Protein AF-A0A4Y2DAA4-F1 (afdb_monomer)

Nearest PDB structures (foldseek):
  6gyk-assembly1_M  TM=1.987E-01  e=2.350E+00  Saccharomyces cerevisiae S288C

Mean predicted aligned error: 12.92 Å

Structure (mmCIF, N/CA/C/O backbone):
data_AF-A0A4Y2DAA4-F1
#
_entry.id   AF-A0A4Y2DAA4-F1
#
loop_
_atom_site.group_PDB
_atom_site.id
_atom_site.type_symbol
_atom_site.label_atom_id
_atom_site.label_alt_id
_atom_site.label_comp_id
_atom_site.label_asym_id
_atom_site.label_entity_id
_atom_site.label_seq_id
_atom_site.pdbx_PDB_ins_code
_atom_site.Cartn_x
_atom_site.Cartn_y
_atom_site.Cartn_z
_atom_site.occupancy
_atom_site.B_iso_or_equiv
_atom_site.auth_seq_id
_atom_site.auth_comp_id
_atom_site.auth_asym_id
_atom_site.auth_atom_id
_atom_site.pdbx_PDB_model_num
ATOM 1 N N . MET A 1 1 ? -20.652 14.628 28.795 1.00 38.66 1 MET A N 1
ATOM 2 C CA . MET A 1 1 ? -20.211 13.373 28.149 1.00 38.66 1 MET A CA 1
ATOM 3 C C . MET A 1 1 ? -18.752 13.516 27.763 1.00 38.66 1 MET A C 1
ATOM 5 O O . MET A 1 1 ? -18.422 14.248 26.841 1.00 38.66 1 MET A O 1
ATOM 9 N N . SER A 1 2 ? -17.888 12.911 28.568 1.00 38.91 2 SER A N 1
ATOM 10 C CA . SER A 1 2 ? -16.433 13.016 28.502 1.00 38.91 2 SER A CA 1
ATOM 11 C C . SER A 1 2 ? -15.862 12.083 27.435 1.00 38.91 2 SER A C 1
ATOM 13 O O . SER A 1 2 ? -16.158 10.895 27.476 1.00 38.91 2 SER A O 1
ATOM 15 N N . THR A 1 3 ? -14.978 12.571 26.561 1.00 49.47 3 THR A N 1
ATOM 16 C CA . THR A 1 3 ? -13.856 11.758 26.060 1.00 49.47 3 THR A CA 1
ATOM 17 C C . THR A 1 3 ? -12.588 12.607 26.014 1.00 49.47 3 THR A C 1
ATOM 19 O O . THR A 1 3 ? -12.396 13.502 25.195 1.00 49.47 3 THR A O 1
ATOM 22 N N . THR A 1 4 ? -11.730 12.340 26.988 1.00 49.06 4 THR A N 1
ATOM 23 C CA . THR A 1 4 ? -10.384 12.876 27.147 1.00 49.06 4 THR A CA 1
ATOM 24 C C . THR A 1 4 ? -9.471 12.145 26.158 1.00 49.06 4 THR A C 1
ATOM 26 O O . THR A 1 4 ? -9.301 10.937 26.293 1.00 49.06 4 THR A O 1
ATOM 29 N N . PHE A 1 5 ? -8.869 12.834 25.181 1.00 37.25 5 PHE A N 1
ATOM 30 C CA . PHE A 1 5 ? -7.825 12.246 24.323 1.00 37.25 5 PHE A CA 1
ATOM 31 C C . PHE A 1 5 ? -6.458 12.915 24.567 1.00 37.25 5 PHE A C 1
ATOM 33 O O . PHE A 1 5 ? -6.387 14.141 24.693 1.00 37.25 5 PHE A O 1
ATOM 40 N N . PRO A 1 6 ? -5.371 12.128 24.711 1.00 44.12 6 PRO A N 1
ATOM 41 C CA . PRO A 1 6 ? -4.195 12.539 25.467 1.00 44.12 6 PRO A CA 1
ATOM 42 C C . PRO A 1 6 ? -3.169 13.365 24.683 1.00 44.12 6 PRO A C 1
ATOM 44 O O . PRO A 1 6 ? -3.026 13.315 23.461 1.00 44.12 6 PRO A O 1
ATOM 47 N N . LYS A 1 7 ? -2.405 14.106 25.488 1.00 47.44 7 LYS A N 1
ATOM 48 C CA . LYS A 1 7 ? -1.316 15.023 25.165 1.00 47.44 7 LYS A CA 1
ATOM 49 C C . LYS A 1 7 ? -0.084 14.270 24.647 1.00 47.44 7 LYS A C 1
ATOM 51 O O . LYS A 1 7 ? 0.773 13.880 25.424 1.00 47.44 7 LYS A O 1
ATOM 56 N N . HIS A 1 8 ? 0.069 14.158 23.334 1.00 43.53 8 HIS A N 1
ATOM 57 C CA . HIS A 1 8 ? 1.404 14.083 22.730 1.00 43.53 8 HIS A CA 1
ATOM 58 C C . HIS A 1 8 ? 1.449 14.895 21.437 1.00 43.53 8 HIS A C 1
ATOM 60 O O . HIS A 1 8 ? 1.596 14.388 20.325 1.00 43.53 8 HIS A O 1
ATOM 66 N N . ALA A 1 9 ? 1.337 16.212 21.619 1.00 48.16 9 ALA A N 1
ATOM 67 C CA . ALA A 1 9 ? 1.750 17.197 20.636 1.00 48.16 9 ALA A CA 1
ATOM 68 C C . ALA A 1 9 ? 3.270 17.090 20.454 1.00 48.16 9 ALA A C 1
ATOM 70 O O . ALA A 1 9 ? 4.046 17.736 21.154 1.00 48.16 9 ALA A O 1
ATOM 71 N N . ARG A 1 10 ? 3.707 16.239 19.524 1.00 47.16 10 ARG A N 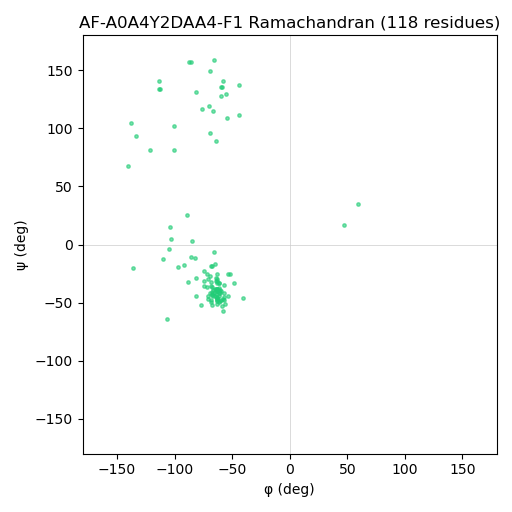1
ATOM 72 C CA . ARG A 1 10 ? 5.072 16.322 19.009 1.00 47.16 10 ARG A CA 1
ATOM 73 C C . ARG A 1 10 ? 5.170 17.631 18.233 1.00 47.16 10 ARG A C 1
ATOM 75 O O . ARG A 1 10 ? 4.437 17.850 17.270 1.00 47.16 10 ARG A O 1
ATOM 82 N N . THR A 1 11 ? 6.004 18.520 18.752 1.00 55.41 11 THR A N 1
ATOM 83 C CA . THR A 1 11 ? 6.291 19.869 18.270 1.00 55.41 11 THR A CA 1
ATOM 84 C C . THR A 1 11 ? 6.480 19.879 16.761 1.00 55.41 11 THR A C 1
ATOM 86 O O . THR A 1 11 ? 7.429 19.333 16.205 1.00 55.41 11 THR A O 1
ATOM 89 N N . CYS A 1 12 ? 5.525 20.499 16.090 1.00 48.44 12 CYS A N 1
ATOM 90 C CA . CYS A 1 12 ? 5.472 20.580 14.650 1.00 48.44 12 CYS A CA 1
ATOM 91 C C . CYS A 1 12 ? 5.988 21.982 14.290 1.00 48.44 12 CYS A C 1
ATOM 93 O O . CYS A 1 12 ? 5.315 22.983 14.522 1.00 48.44 12 CYS A O 1
ATOM 95 N N . LYS A 1 13 ? 7.251 22.050 13.839 1.00 54.03 13 LYS A N 1
ATOM 96 C CA . LYS A 1 13 ? 8.026 23.295 13.648 1.00 54.03 13 LYS A CA 1
ATOM 97 C C . LYS A 1 13 ? 7.476 24.221 12.548 1.00 54.03 13 LYS A C 1
ATOM 99 O O . LYS A 1 13 ? 7.930 25.349 12.418 1.00 54.03 13 LYS A O 1
ATOM 104 N N . HIS A 1 14 ? 6.468 23.775 11.799 1.00 60.12 14 HIS A N 1
ATOM 105 C CA . HIS A 1 14 ? 5.808 24.539 10.742 1.00 60.12 14 HIS A CA 1
ATOM 106 C C . HIS A 1 14 ? 4.314 24.674 11.040 1.00 60.12 14 HIS A C 1
ATOM 108 O O . HIS A 1 14 ? 3.500 23.922 10.508 1.00 60.12 14 HIS A O 1
ATOM 114 N N . ALA A 1 15 ? 3.950 25.635 11.897 1.00 60.50 15 ALA A N 1
ATOM 115 C CA . ALA A 1 15 ? 2.591 25.824 12.420 1.00 60.50 15 ALA A CA 1
ATOM 116 C C . ALA A 1 15 ? 1.482 25.817 11.343 1.00 60.50 15 ALA A C 1
ATOM 118 O O . ALA A 1 15 ? 0.393 25.298 11.594 1.00 60.50 15 ALA A O 1
ATOM 119 N N . GLY A 1 16 ? 1.771 26.314 10.133 1.00 62.88 16 GLY A N 1
ATOM 120 C CA . GLY A 1 16 ? 0.854 26.273 8.988 1.00 62.88 16 GLY A CA 1
ATOM 121 C C . GLY A 1 16 ? 0.510 24.852 8.530 1.00 62.88 16 GLY A C 1
ATOM 122 O O . GLY A 1 16 ? -0.667 24.521 8.399 1.00 62.88 16 GLY A O 1
ATOM 123 N N . LEU A 1 17 ? 1.511 23.978 8.384 1.00 54.62 17 LEU A N 1
ATOM 124 C CA . LEU A 1 17 ? 1.311 22.584 7.971 1.00 54.62 17 LEU A CA 1
ATOM 125 C C . LEU A 1 17 ? 0.548 21.795 9.038 1.00 54.62 17 LEU A C 1
ATOM 127 O O . LEU A 1 17 ? -0.338 21.006 8.732 1.00 54.62 17 LEU A O 1
ATOM 131 N N . CYS A 1 18 ? 0.856 22.050 10.309 1.00 55.50 18 CYS A N 1
ATOM 132 C CA . CYS A 1 18 ? 0.215 21.384 11.439 1.00 55.50 18 CYS A CA 1
ATOM 133 C C . CYS A 1 18 ? -1.254 21.802 11.586 1.00 55.50 18 CYS A C 1
ATOM 135 O O . CYS A 1 18 ? -2.077 21.004 12.023 1.00 55.50 18 CYS A O 1
ATOM 137 N N . ARG A 1 19 ? -1.589 23.050 11.235 1.00 55.47 19 ARG A N 1
ATOM 138 C CA . ARG A 1 19 ? -2.962 23.566 11.226 1.00 55.47 19 ARG A CA 1
ATOM 139 C C . ARG A 1 19 ? -3.777 22.963 10.085 1.00 55.47 19 ARG A C 1
ATOM 141 O O . ARG A 1 19 ? -4.889 22.516 10.338 1.00 55.47 19 ARG A O 1
ATOM 148 N N . VAL A 1 20 ? -3.213 22.884 8.877 1.00 56.84 20 VAL A N 1
ATOM 149 C CA . VAL A 1 20 ? -3.856 22.201 7.741 1.00 56.84 20 VAL A CA 1
ATOM 150 C C . VAL A 1 20 ? -4.023 20.715 8.045 1.00 56.84 20 VAL A C 1
ATOM 152 O O . VAL A 1 20 ? -5.122 20.204 7.913 1.00 56.84 20 VAL A O 1
ATOM 155 N N . ALA A 1 21 ? -2.998 20.051 8.585 1.00 53.38 21 ALA A N 1
ATOM 156 C CA . ALA A 1 21 ? -3.080 18.661 9.021 1.00 53.38 21 ALA A CA 1
ATOM 157 C C . ALA A 1 21 ? -4.206 18.453 10.050 1.00 53.38 21 ALA A C 1
ATOM 159 O O . ALA A 1 21 ? -5.076 17.619 9.836 1.00 53.38 21 ALA A O 1
ATOM 160 N N . LYS A 1 22 ? -4.270 19.262 11.120 1.00 52.12 22 LYS A N 1
ATOM 161 C CA . LYS A 1 22 ? -5.368 19.212 12.107 1.00 52.12 22 LYS A CA 1
ATOM 162 C C . LYS A 1 22 ? -6.753 19.417 11.475 1.00 52.12 22 LYS A C 1
ATOM 164 O O . LYS A 1 22 ? -7.703 18.789 11.924 1.00 52.12 22 LYS A O 1
ATOM 169 N N . ASN A 1 23 ? -6.857 20.260 10.446 1.00 53.50 23 ASN A N 1
ATOM 170 C CA . ASN A 1 23 ? -8.109 20.575 9.754 1.00 53.50 23 ASN A CA 1
ATOM 171 C C . ASN A 1 23 ? -8.503 19.521 8.698 1.00 53.50 23 ASN A C 1
ATOM 173 O O . ASN A 1 23 ? -9.682 19.305 8.445 1.00 53.50 23 ASN A O 1
ATOM 177 N N . SER A 1 24 ? -7.531 18.830 8.101 1.00 53.19 24 SER A N 1
ATOM 178 C CA . SER A 1 24 ? -7.752 17.818 7.062 1.00 53.19 24 SER A CA 1
ATOM 179 C C . SER A 1 24 ? -8.134 16.445 7.620 1.00 53.19 24 SER A C 1
ATOM 181 O O . SER A 1 24 ? -8.595 15.594 6.868 1.00 53.19 24 SER A O 1
ATOM 183 N N . PHE A 1 25 ? -8.012 16.193 8.927 1.00 54.72 25 PHE A N 1
ATOM 184 C CA . PHE A 1 25 ? -8.359 14.884 9.500 1.00 54.72 25 PHE A CA 1
ATOM 185 C C . PHE A 1 25 ? -9.825 14.743 9.940 1.00 54.72 25 PHE A C 1
ATOM 187 O O . PHE A 1 25 ? -10.131 13.865 10.742 1.00 54.72 25 PHE A O 1
ATOM 194 N N . GLY A 1 26 ? -10.736 15.519 9.347 1.00 55.84 26 GLY A N 1
ATOM 195 C CA . GLY A 1 26 ? -12.170 15.204 9.271 1.00 55.84 26 GLY A CA 1
ATOM 196 C C . GLY A 1 26 ? -12.543 14.291 8.092 1.00 55.84 26 GLY A C 1
ATOM 197 O O . GLY A 1 26 ? -13.720 14.025 7.881 1.00 55.84 26 GLY A O 1
ATOM 198 N N . MET A 1 27 ? -11.564 13.822 7.305 1.00 61.72 27 MET A N 1
ATOM 199 C CA . MET A 1 27 ? -11.821 12.903 6.192 1.00 61.72 27 MET A CA 1
ATOM 200 C C . MET A 1 27 ? -12.474 11.608 6.686 1.00 61.72 27 MET A C 1
ATOM 202 O O . MET A 1 27 ? -11.966 10.958 7.610 1.00 61.72 27 MET A O 1
ATOM 206 N N . ASN A 1 28 ? -13.596 11.270 6.045 1.00 74.69 28 ASN A N 1
ATOM 207 C CA . ASN A 1 28 ? -14.302 10.009 6.211 1.00 74.69 28 ASN A CA 1
ATOM 208 C C . ASN A 1 28 ? -13.348 8.850 5.861 1.00 74.69 28 ASN A C 1
ATOM 210 O O . ASN A 1 28 ? -12.551 8.966 4.924 1.00 74.69 28 ASN A O 1
ATOM 214 N N . TYR A 1 29 ? -13.432 7.762 6.628 1.00 80.31 29 TYR A N 1
ATOM 215 C CA . TYR A 1 29 ? -12.744 6.491 6.390 1.00 80.31 29 TYR A CA 1
ATOM 216 C C . TYR A 1 29 ? -12.744 6.111 4.900 1.00 80.31 29 TYR A C 1
ATOM 218 O O . TYR A 1 29 ? -11.689 5.825 4.333 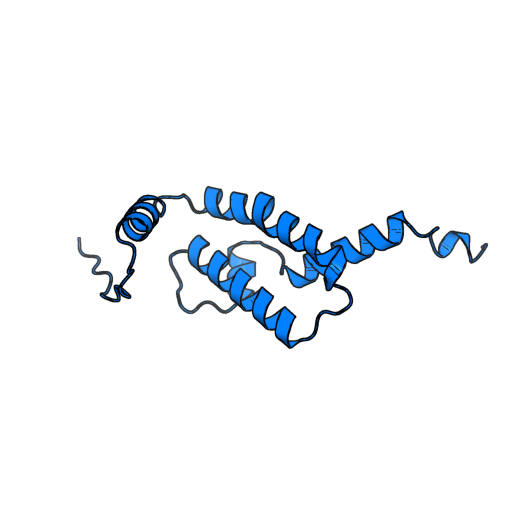1.00 80.31 29 TYR A O 1
ATOM 226 N N . GLU A 1 30 ? -13.901 6.238 4.247 1.00 82.56 30 GLU A N 1
ATOM 227 C CA . GLU A 1 30 ? -14.088 5.878 2.839 1.00 82.56 30 GLU A CA 1
ATOM 228 C C . GLU A 1 30 ? -13.217 6.706 1.887 1.00 82.56 30 GLU A C 1
ATOM 230 O O . GLU A 1 30 ? -12.628 6.179 0.946 1.00 82.56 30 GLU A O 1
ATOM 235 N N . VAL A 1 31 ? -13.062 8.006 2.154 1.00 85.56 31 VAL A N 1
ATOM 236 C CA . VAL A 1 31 ? -12.251 8.898 1.311 1.00 85.56 31 VAL A CA 1
ATOM 237 C C . VAL A 1 31 ? -10.769 8.559 1.446 1.00 85.56 31 VAL A C 1
ATOM 239 O O . VAL A 1 31 ? -10.048 8.505 0.451 1.00 85.56 31 VAL A O 1
ATOM 242 N N . LEU A 1 32 ? -10.303 8.290 2.668 1.00 83.69 32 LEU A N 1
ATOM 243 C CA . LEU A 1 32 ? -8.912 7.898 2.904 1.00 83.69 32 LEU A CA 1
ATOM 244 C C . LEU A 1 32 ? -8.593 6.546 2.264 1.00 83.69 32 LEU A C 1
ATOM 246 O O . LEU A 1 32 ? -7.541 6.391 1.640 1.00 83.69 32 LEU A O 1
ATOM 250 N N . LYS A 1 33 ? -9.517 5.590 2.379 1.00 86.31 33 LYS A N 1
ATOM 251 C CA . LYS A 1 33 ? -9.419 4.283 1.733 1.00 86.31 33 LYS A CA 1
ATOM 252 C C . LYS A 1 33 ? -9.377 4.416 0.212 1.00 86.31 33 LYS A C 1
ATOM 254 O O . LYS A 1 33 ? -8.507 3.820 -0.421 1.00 86.31 33 LYS A O 1
ATOM 259 N N . PHE A 1 34 ? -10.234 5.260 -0.361 1.00 88.44 34 PHE A N 1
ATOM 260 C CA . PHE A 1 34 ? -10.250 5.542 -1.794 1.00 88.44 34 PHE A CA 1
ATOM 261 C C . PHE A 1 34 ? -8.925 6.143 -2.282 1.00 88.44 34 PHE A C 1
ATOM 263 O O . PHE A 1 34 ? -8.340 5.645 -3.242 1.00 88.44 34 PHE A O 1
ATOM 270 N N . ILE A 1 35 ? -8.396 7.161 -1.591 1.00 89.31 35 ILE A N 1
ATOM 271 C CA . ILE A 1 35 ? -7.096 7.773 -1.923 1.00 89.31 35 ILE A CA 1
ATOM 272 C C . ILE A 1 35 ? -5.969 6.738 -1.839 1.00 89.31 35 ILE A C 1
ATOM 274 O O . ILE A 1 35 ? -5.070 6.717 -2.684 1.00 89.31 35 ILE A O 1
ATOM 278 N N . TYR A 1 36 ? -6.007 5.865 -0.831 1.00 88.56 36 TYR A N 1
ATOM 279 C CA . TYR A 1 36 ? -5.017 4.807 -0.692 1.00 88.56 36 TYR A CA 1
ATOM 280 C C . TYR A 1 36 ? -5.071 3.824 -1.870 1.00 88.56 36 TYR A C 1
ATOM 282 O O . TYR A 1 36 ? -4.047 3.597 -2.517 1.00 88.56 36 TYR A O 1
ATOM 290 N N . GLN A 1 37 ? -6.257 3.302 -2.189 1.00 88.75 37 GLN A N 1
ATOM 291 C CA . GLN A 1 37 ? -6.454 2.309 -3.246 1.00 88.75 37 GLN A CA 1
ATOM 292 C C . GLN A 1 37 ? -6.198 2.864 -4.653 1.00 88.75 37 GLN A C 1
ATOM 294 O O . GLN A 1 37 ? -5.565 2.191 -5.459 1.00 88.75 37 GLN A O 1
ATOM 299 N N . GLN A 1 38 ? -6.671 4.076 -4.954 1.00 89.50 38 GLN A N 1
ATOM 300 C CA . GLN A 1 38 ? -6.633 4.641 -6.309 1.00 89.50 38 GLN A CA 1
ATOM 301 C C . GLN A 1 38 ? -5.444 5.571 -6.562 1.00 89.50 38 GLN A C 1
ATOM 303 O O . GLN A 1 38 ? -5.099 5.824 -7.710 1.00 89.50 38 GLN A O 1
ATOM 308 N N . GLY A 1 39 ? -4.812 6.099 -5.514 1.00 89.88 39 GLY A N 1
ATOM 309 C CA . GLY A 1 39 ? -3.660 6.990 -5.646 1.00 89.88 39 GLY A CA 1
ATOM 310 C C . GLY A 1 39 ? -2.360 6.301 -5.258 1.00 89.88 39 GLY A C 1
ATOM 311 O O . GLY A 1 39 ? -1.460 6.119 -6.077 1.00 89.88 39 GLY A O 1
ATOM 312 N N . ILE A 1 40 ? -2.258 5.912 -3.988 1.00 89.25 40 ILE A N 1
ATOM 313 C CA . ILE A 1 40 ? -0.986 5.475 -3.397 1.00 89.25 40 ILE A CA 1
ATOM 314 C C . ILE A 1 40 ? -0.550 4.111 -3.941 1.00 89.25 40 ILE A C 1
ATOM 316 O O . ILE A 1 40 ? 0.610 3.954 -4.321 1.00 89.25 40 ILE A O 1
ATOM 320 N N . VAL A 1 41 ? -1.461 3.135 -3.996 1.00 89.75 41 VAL A N 1
ATOM 321 C CA . VAL A 1 41 ? -1.168 1.791 -4.521 1.00 89.75 41 VAL A CA 1
ATOM 322 C C . VAL A 1 41 ? -0.660 1.843 -5.969 1.00 89.75 41 VAL A C 1
ATOM 324 O O . VAL A 1 41 ? 0.472 1.408 -6.188 1.00 89.75 41 VAL A O 1
ATOM 327 N N . PRO A 1 42 ? -1.385 2.418 -6.952 1.00 88.88 42 PRO A N 1
ATOM 328 C CA . PRO A 1 42 ? -0.912 2.441 -8.335 1.00 88.88 42 PRO A CA 1
ATOM 329 C C . PRO A 1 42 ? 0.374 3.250 -8.515 1.00 88.88 42 PRO A C 1
ATOM 331 O O . PRO A 1 42 ? 1.199 2.874 -9.343 1.00 88.88 42 PRO A O 1
ATOM 334 N N . PHE A 1 43 ? 0.599 4.302 -7.722 1.00 90.25 43 PHE A N 1
ATOM 335 C CA . PHE A 1 43 ? 1.857 5.050 -7.752 1.00 90.25 43 PHE A CA 1
ATOM 336 C C . PHE A 1 43 ? 3.057 4.182 -7.340 1.00 90.25 43 PHE A C 1
ATOM 338 O O . PHE A 1 43 ? 4.085 4.161 -8.019 1.00 90.25 43 PHE A O 1
ATOM 345 N N . ILE A 1 44 ? 2.923 3.424 -6.248 1.00 88.94 44 ILE A N 1
ATOM 346 C CA . ILE A 1 44 ? 3.979 2.523 -5.767 1.00 88.94 44 ILE A CA 1
ATOM 347 C C . ILE A 1 44 ? 4.196 1.373 -6.754 1.00 88.94 44 ILE A C 1
ATOM 349 O O . ILE A 1 44 ? 5.339 1.063 -7.087 1.00 88.94 44 ILE A O 1
ATOM 353 N N . THR A 1 45 ? 3.114 0.776 -7.252 1.00 87.94 45 THR A N 1
ATOM 354 C CA . THR A 1 45 ? 3.144 -0.292 -8.257 1.00 87.94 45 THR A CA 1
ATOM 355 C C . THR A 1 45 ? 3.777 0.161 -9.574 1.00 87.94 45 THR A C 1
ATOM 357 O O . THR A 1 45 ? 4.497 -0.599 -10.213 1.00 87.94 45 THR A O 1
ATOM 360 N N . TYR A 1 46 ? 3.547 1.402 -10.000 1.00 88.62 46 TYR A N 1
ATOM 361 C CA . TYR A 1 46 ? 4.209 1.939 -11.184 1.00 88.62 46 TYR A CA 1
ATOM 362 C C . TYR A 1 46 ? 5.728 2.008 -10.975 1.00 88.62 46 TYR A C 1
ATOM 364 O O . TYR A 1 46 ? 6.502 1.515 -11.795 1.00 88.62 46 TYR A O 1
ATOM 372 N N . GLY A 1 47 ? 6.162 2.542 -9.829 1.00 85.50 47 GLY A N 1
ATOM 373 C CA . GLY A 1 47 ? 7.580 2.590 -9.474 1.00 85.50 47 GLY A CA 1
ATOM 374 C C . GLY A 1 47 ? 8.211 1.204 -9.313 1.00 85.50 47 GLY A C 1
ATOM 375 O O . GLY A 1 47 ? 9.390 1.029 -9.627 1.00 85.50 47 GLY A O 1
ATOM 376 N N . SER A 1 48 ? 7.445 0.204 -8.866 1.00 87.00 48 SER A N 1
ATOM 377 C CA . SER A 1 48 ? 7.967 -1.141 -8.612 1.00 87.00 48 SER A CA 1
ATOM 378 C C . SER A 1 48 ? 8.457 -1.859 -9.862 1.00 87.00 48 SER A C 1
ATOM 380 O O . SER A 1 48 ? 9.241 -2.793 -9.739 1.00 87.00 48 SER A O 1
ATOM 382 N N . LEU A 1 49 ? 8.084 -1.412 -11.059 1.00 83.06 49 LEU A N 1
ATOM 383 C CA . LEU A 1 49 ? 8.668 -1.932 -12.294 1.00 83.06 49 LEU A CA 1
ATOM 384 C C . LEU A 1 49 ? 10.183 -1.682 -12.367 1.00 83.06 49 LEU A C 1
ATOM 386 O O . LEU A 1 49 ? 10.916 -2.519 -12.891 1.00 83.06 49 LEU A O 1
ATOM 390 N N . ALA A 1 50 ? 10.659 -0.567 -11.802 1.00 85.31 50 ALA A N 1
ATOM 391 C CA . ALA A 1 50 ? 12.074 -0.207 -11.805 1.00 85.31 50 ALA A CA 1
ATOM 392 C C . ALA A 1 50 ? 12.872 -0.920 -10.699 1.00 85.31 50 ALA A C 1
ATOM 394 O O . ALA A 1 50 ? 13.962 -1.427 -10.954 1.00 85.31 50 ALA A O 1
ATOM 395 N N . TRP A 1 51 ? 12.345 -0.979 -9.469 1.00 82.06 51 TRP A N 1
ATOM 396 C CA . TRP A 1 51 ? 13.079 -1.496 -8.298 1.00 82.06 51 TRP A CA 1
ATOM 397 C C . TRP A 1 51 ? 12.582 -2.845 -7.760 1.00 82.06 51 TRP A C 1
ATOM 399 O O . TRP A 1 51 ? 13.264 -3.473 -6.952 1.00 82.06 51 TRP A O 1
ATOM 409 N N . GLY A 1 52 ? 11.418 -3.325 -8.197 1.00 79.94 52 GLY A N 1
ATOM 410 C CA . GLY A 1 52 ? 10.734 -4.486 -7.618 1.00 79.94 52 GLY A CA 1
ATOM 411 C C . GLY A 1 52 ? 11.506 -5.796 -7.743 1.00 79.94 52 GLY A C 1
ATOM 412 O O . GLY A 1 52 ? 11.417 -6.635 -6.854 1.00 79.94 52 GLY A O 1
ATOM 413 N N . ARG A 1 53 ? 12.335 -5.956 -8.785 1.00 77.06 53 ARG A N 1
ATOM 414 C CA . ARG A 1 53 ? 13.175 -7.157 -8.966 1.00 77.06 53 ARG A CA 1
ATOM 415 C C . ARG A 1 53 ? 14.343 -7.243 -7.985 1.00 77.06 53 ARG A C 1
ATOM 417 O O . ARG A 1 53 ? 14.826 -8.333 -7.713 1.00 77.06 53 ARG A O 1
ATOM 424 N N . SER A 1 54 ? 14.801 -6.103 -7.471 1.00 79.38 54 SER A N 1
ATOM 425 C CA . SER A 1 54 ? 15.960 -6.017 -6.577 1.00 79.38 54 SER A CA 1
ATOM 426 C C . SER A 1 54 ? 15.550 -5.797 -5.118 1.00 79.38 54 SER A C 1
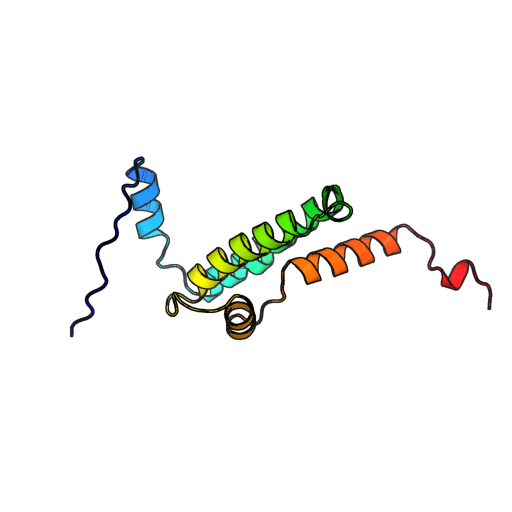ATOM 428 O O . SER A 1 54 ? 16.374 -5.386 -4.292 1.00 79.38 54 SER A O 1
ATOM 430 N N . ILE A 1 55 ? 14.274 -6.017 -4.780 1.00 81.94 55 ILE A N 1
ATOM 431 C CA . ILE A 1 55 ? 13.785 -5.698 -3.446 1.00 81.94 55 ILE A CA 1
ATOM 432 C C . ILE A 1 55 ? 14.372 -6.665 -2.413 1.00 81.94 55 ILE A C 1
ATOM 434 O O . ILE A 1 55 ? 14.191 -7.878 -2.456 1.00 81.94 55 ILE A O 1
ATOM 438 N N . ASN A 1 56 ? 15.108 -6.109 -1.457 1.00 85.25 56 ASN A N 1
ATOM 439 C CA . ASN A 1 56 ? 15.625 -6.858 -0.317 1.00 85.25 56 ASN A CA 1
ATOM 440 C C . ASN A 1 56 ? 14.579 -6.879 0.818 1.00 85.25 56 ASN A C 1
ATOM 442 O O . ASN A 1 56 ? 13.765 -5.959 0.946 1.00 85.25 56 ASN A O 1
ATOM 446 N N . LYS A 1 57 ? 14.658 -7.865 1.721 1.00 85.31 57 LYS A N 1
ATOM 447 C CA . LYS A 1 57 ? 13.769 -8.02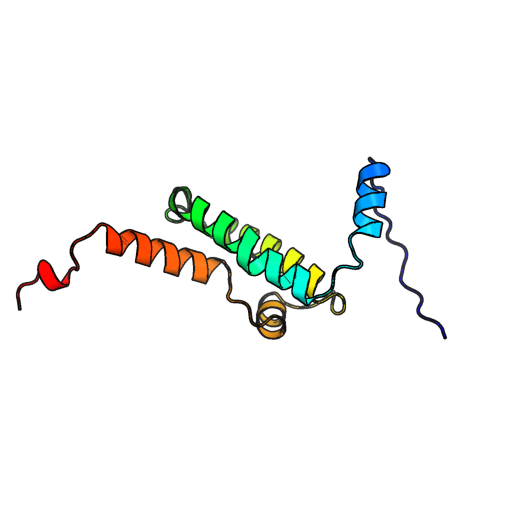4 2.893 1.00 85.31 57 LYS A CA 1
ATOM 448 C C . LYS A 1 57 ? 13.701 -6.773 3.778 1.00 85.31 57 LYS A C 1
ATOM 450 O O . LYS A 1 57 ? 12.745 -6.558 4.521 1.00 85.31 57 LYS A O 1
ATOM 455 N N . ILE A 1 58 ? 14.735 -5.934 3.753 1.00 87.12 58 ILE A N 1
ATOM 456 C CA . ILE A 1 58 ? 14.755 -4.648 4.461 1.00 87.12 58 ILE A CA 1
ATOM 457 C C . ILE A 1 58 ? 13.754 -3.666 3.835 1.00 87.12 58 ILE A C 1
ATOM 459 O O . ILE A 1 58 ? 12.947 -3.085 4.560 1.00 87.12 58 ILE A O 1
ATOM 463 N N . TYR A 1 59 ? 13.757 -3.518 2.510 1.00 86.31 59 TYR A N 1
ATOM 464 C CA . TYR A 1 59 ? 12.856 -2.615 1.790 1.00 86.31 59 TYR A CA 1
ATOM 465 C C . TYR A 1 59 ? 11.397 -3.075 1.870 1.00 86.31 59 TYR A C 1
ATOM 467 O O . TYR A 1 59 ? 10.518 -2.247 2.095 1.00 86.31 59 TYR A O 1
ATOM 475 N N . GLN A 1 60 ? 11.143 -4.387 1.835 1.00 87.31 60 GLN A N 1
ATOM 476 C CA . GLN A 1 60 ? 9.809 -4.945 2.107 1.00 87.31 60 GLN A CA 1
ATOM 477 C C . GLN A 1 60 ? 9.290 -4.541 3.495 1.00 87.31 60 GLN A C 1
ATOM 479 O O . GLN A 1 60 ? 8.169 -4.055 3.636 1.00 87.31 60 GLN A O 1
ATOM 484 N N . ARG A 1 61 ? 10.138 -4.624 4.531 1.00 89.06 61 ARG A N 1
ATOM 485 C CA . ARG A 1 61 ? 9.773 -4.165 5.883 1.00 89.06 61 ARG A CA 1
ATOM 486 C C . ARG A 1 61 ? 9.484 -2.663 5.941 1.00 89.06 61 ARG A C 1
ATOM 488 O O . ARG A 1 61 ? 8.643 -2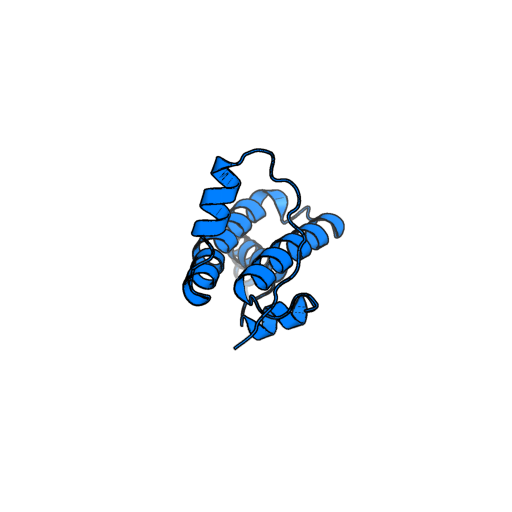.244 6.737 1.00 89.06 61 ARG A O 1
ATOM 495 N N . TYR A 1 62 ? 10.159 -1.844 5.134 1.00 89.06 62 TYR A N 1
ATOM 496 C CA . TYR A 1 62 ? 9.834 -0.420 5.023 1.00 89.06 62 TYR A CA 1
ATOM 497 C C . TYR A 1 62 ? 8.470 -0.197 4.368 1.00 89.06 62 TYR A C 1
ATOM 499 O O . TYR A 1 62 ? 7.684 0.585 4.902 1.00 89.06 62 TYR A O 1
ATOM 507 N N . LEU A 1 63 ? 8.152 -0.924 3.293 1.00 88.69 63 LEU A N 1
ATOM 508 C CA . LEU A 1 63 ? 6.836 -0.870 2.652 1.00 88.69 63 LEU A CA 1
ATOM 509 C C . LEU A 1 63 ? 5.719 -1.242 3.633 1.00 88.69 63 LEU A C 1
ATOM 511 O O . LEU A 1 63 ? 4.765 -0.480 3.777 1.00 88.69 63 LEU A O 1
ATOM 515 N N . TRP A 1 64 ? 5.878 -2.323 4.401 1.00 90.31 64 TRP A N 1
ATOM 516 C CA . TRP A 1 64 ? 4.903 -2.710 5.427 1.00 90.31 64 TRP A CA 1
ATOM 517 C C . TRP A 1 64 ? 4.741 -1.645 6.512 1.00 90.31 64 TRP A C 1
ATOM 519 O O . TRP A 1 64 ? 3.626 -1.351 6.938 1.00 90.31 64 TRP A O 1
ATOM 529 N N . LYS A 1 65 ? 5.837 -1.014 6.955 1.00 88.94 65 LYS A N 1
ATOM 530 C CA . LYS A 1 65 ? 5.774 0.089 7.929 1.00 88.94 65 LYS A CA 1
ATOM 531 C C . LYS A 1 65 ? 5.020 1.300 7.378 1.00 88.94 65 LYS A C 1
ATOM 533 O O . LYS A 1 65 ? 4.283 1.931 8.135 1.00 88.94 65 LYS A O 1
ATOM 538 N N . ILE A 1 66 ? 5.217 1.637 6.103 1.00 88.88 66 ILE A N 1
ATOM 539 C CA . ILE A 1 66 ? 4.523 2.747 5.436 1.00 88.88 66 ILE A CA 1
ATOM 540 C C . ILE A 1 66 ? 3.036 2.415 5.296 1.00 88.88 66 ILE A C 1
ATOM 542 O O . ILE A 1 66 ? 2.202 3.181 5.774 1.00 88.88 66 ILE A O 1
ATOM 546 N N . GLN A 1 67 ? 2.710 1.247 4.739 1.00 89.06 67 GLN A N 1
ATOM 547 C CA . GLN A 1 67 ? 1.334 0.783 4.573 1.00 89.06 67 GLN A CA 1
ATOM 548 C C . GLN A 1 67 ? 0.600 0.736 5.915 1.00 89.06 67 GLN A C 1
ATOM 550 O O . GLN A 1 67 ? -0.468 1.324 6.050 1.00 89.06 67 GLN A O 1
ATOM 555 N N . ARG A 1 68 ? 1.209 0.153 6.953 1.00 88.50 68 ARG A N 1
ATOM 556 C CA . ARG A 1 68 ? 0.624 0.104 8.300 1.00 88.50 68 ARG A CA 1
ATOM 557 C C . ARG A 1 68 ? 0.296 1.490 8.848 1.00 88.50 68 ARG A C 1
ATOM 559 O O . ARG A 1 68 ? -0.747 1.660 9.463 1.00 88.50 68 ARG A O 1
ATOM 566 N N . ARG A 1 69 ? 1.164 2.489 8.656 1.00 86.31 69 ARG A N 1
ATOM 567 C CA . ARG A 1 69 ? 0.891 3.861 9.124 1.00 86.31 69 ARG A CA 1
ATOM 568 C C . ARG A 1 69 ? -0.328 4.465 8.436 1.00 86.31 69 ARG A C 1
ATOM 570 O O . ARG A 1 69 ? -1.092 5.161 9.097 1.00 86.31 69 ARG A O 1
ATOM 577 N N . ILE A 1 70 ? -0.503 4.183 7.147 1.00 84.50 70 ILE A N 1
ATOM 578 C CA . ILE A 1 70 ? -1.662 4.639 6.377 1.00 84.50 70 ILE A CA 1
ATOM 579 C C . ILE A 1 70 ? -2.930 3.928 6.869 1.00 84.50 70 ILE A C 1
ATOM 581 O O . ILE A 1 70 ? -3.886 4.606 7.229 1.00 84.50 70 ILE A O 1
ATOM 585 N N . LEU A 1 71 ? -2.916 2.600 7.009 1.00 85.94 71 LEU A N 1
ATOM 586 C CA . LEU A 1 71 ? -4.067 1.828 7.507 1.00 85.94 71 LEU A CA 1
ATOM 587 C C . LEU A 1 71 ? -4.472 2.247 8.931 1.00 85.94 71 LEU A C 1
ATOM 589 O O . LEU A 1 71 ? -5.639 2.485 9.215 1.00 85.94 71 LEU A O 1
ATOM 593 N N . LEU A 1 72 ? -3.507 2.479 9.827 1.00 85.31 72 LEU A N 1
ATOM 594 C CA . LEU A 1 72 ? -3.800 3.004 11.169 1.00 85.31 72 LEU A CA 1
ATOM 595 C C . LEU A 1 72 ? -4.453 4.396 11.131 1.00 85.31 72 LEU A C 1
ATOM 597 O O . LEU A 1 72 ? -5.277 4.716 11.988 1.00 85.31 72 LEU A O 1
ATOM 601 N N . SER A 1 73 ? -4.094 5.225 10.145 1.00 80.00 73 SER A N 1
ATOM 602 C CA . SER A 1 73 ? -4.717 6.537 9.944 1.00 80.00 73 SER A CA 1
ATOM 603 C C . SER A 1 73 ? -6.120 6.459 9.338 1.00 80.00 73 SER A C 1
ATOM 605 O O . SER A 1 73 ? -6.899 7.389 9.531 1.00 80.00 73 SER A O 1
ATOM 607 N N . ILE A 1 74 ? -6.437 5.363 8.644 1.00 81.25 74 ILE A N 1
ATOM 608 C CA . ILE A 1 74 ? -7.760 5.060 8.094 1.00 81.25 74 ILE A CA 1
ATOM 609 C C . ILE A 1 74 ? -8.676 4.565 9.222 1.00 81.25 74 ILE A C 1
ATOM 611 O O . ILE A 1 74 ? -9.733 5.146 9.456 1.00 81.25 74 ILE A O 1
ATOM 615 N N . VAL A 1 75 ? -8.228 3.568 9.990 1.00 80.50 75 VAL A N 1
ATOM 616 C CA . VAL A 1 75 ? -9.032 2.890 11.020 1.00 80.50 75 VAL A CA 1
ATOM 617 C C . VAL A 1 75 ? -9.338 3.775 12.240 1.00 80.50 75 VAL A C 1
ATOM 619 O O . VAL A 1 75 ? -10.345 3.557 12.906 1.00 80.50 75 VAL A O 1
ATOM 622 N N . LYS A 1 76 ? -8.501 4.775 12.568 1.00 71.25 76 LYS A N 1
ATOM 623 C CA . LYS A 1 76 ? -8.741 5.807 13.613 1.00 71.25 76 LYS A CA 1
ATOM 624 C C . LYS A 1 76 ? -9.238 5.328 15.000 1.00 71.25 76 LYS A C 1
ATOM 626 O O . LYS A 1 76 ? -9.691 6.152 15.786 1.00 71.25 76 LYS A O 1
ATOM 631 N N . GLY A 1 77 ? -9.114 4.045 15.346 1.00 64.94 77 GLY A N 1
ATOM 632 C CA . GLY A 1 77 ? -9.637 3.496 16.610 1.00 64.94 77 GLY A CA 1
ATOM 633 C C . GLY A 1 77 ? -8.696 2.550 17.354 1.00 64.94 77 GLY A C 1
ATOM 634 O O . GLY A 1 77 ? -8.821 2.391 18.564 1.00 64.94 77 GLY A O 1
ATOM 635 N N . TYR A 1 78 ? -7.707 1.968 16.671 1.00 66.06 78 TYR A N 1
ATOM 636 C CA . TYR A 1 78 ? -6.887 0.906 17.253 1.00 66.06 78 TYR A CA 1
ATOM 637 C C . TYR A 1 78 ? -5.397 1.140 16.992 1.00 66.06 78 TYR A C 1
ATOM 639 O O . TYR A 1 78 ? -4.837 0.747 15.971 1.00 66.06 78 TYR A O 1
ATOM 647 N N . THR A 1 79 ? -4.731 1.785 17.947 1.00 66.44 79 THR A N 1
ATOM 648 C CA . THR A 1 79 ? -3.301 2.130 17.875 1.00 66.44 79 THR A CA 1
ATOM 649 C C . THR A 1 79 ? -2.370 0.914 17.938 1.00 66.44 79 THR A C 1
ATOM 651 O O . THR A 1 79 ? -1.211 1.013 17.532 1.00 66.44 79 THR A O 1
ATOM 654 N N . THR A 1 80 ? -2.860 -0.232 18.416 1.00 79.12 80 THR A N 1
ATOM 655 C CA . THR A 1 80 ? -2.078 -1.458 18.644 1.00 79.12 80 THR A CA 1
ATOM 656 C C . THR A 1 80 ? -2.277 -2.543 17.583 1.00 79.12 80 THR A C 1
ATOM 658 O O . THR A 1 80 ? -1.688 -3.614 17.719 1.00 79.12 80 THR A O 1
ATOM 661 N N . LEU A 1 81 ? -3.033 -2.293 16.503 1.00 81.12 81 LEU A N 1
ATOM 662 C CA . LEU A 1 81 ? -3.272 -3.316 15.476 1.00 81.12 81 LEU A CA 1
ATOM 663 C C . LEU A 1 81 ? -1.973 -3.820 14.847 1.00 81.12 81 LEU A C 1
ATOM 665 O O . LEU A 1 81 ? -1.083 -3.038 14.472 1.00 81.12 81 LEU A O 1
ATOM 669 N N . SER A 1 82 ? -1.890 -5.144 14.706 1.00 85.12 82 SER A N 1
ATOM 670 C CA . SER A 1 82 ? -0.893 -5.795 13.864 1.00 85.12 82 SER A CA 1
ATOM 671 C C . SER A 1 82 ? -1.139 -5.432 12.395 1.00 85.12 82 SER A C 1
ATOM 673 O O . SER A 1 82 ? -2.224 -4.992 12.017 1.00 85.12 82 SER A O 1
ATOM 675 N N . TYR A 1 83 ? -0.106 -5.569 11.564 1.00 85.44 83 TYR A N 1
ATOM 676 C CA . TYR A 1 83 ? -0.205 -5.253 10.137 1.00 85.44 83 TYR A CA 1
ATOM 677 C C . TYR A 1 83 ? -1.281 -6.101 9.443 1.00 85.44 83 TYR A C 1
ATOM 679 O O . TYR A 1 83 ? -2.160 -5.540 8.799 1.00 85.44 83 TYR A O 1
ATOM 687 N N . GLU A 1 84 ? -1.278 -7.414 9.675 1.00 85.94 84 GLU A N 1
ATOM 688 C CA . GLU A 1 84 ? -2.274 -8.333 9.108 1.00 85.94 84 GLU A CA 1
ATOM 689 C C . GLU A 1 84 ? -3.700 -8.007 9.565 1.00 85.94 84 GLU A C 1
ATOM 691 O O . GLU A 1 84 ? -4.621 -7.973 8.756 1.00 85.94 84 GLU A O 1
ATOM 696 N N . ALA A 1 85 ? -3.894 -7.680 10.849 1.00 86.00 85 ALA A N 1
ATOM 697 C CA . ALA A 1 85 ? -5.213 -7.293 11.344 1.00 86.00 85 ALA A CA 1
ATOM 698 C C . ALA A 1 85 ? -5.712 -5.997 10.686 1.00 86.00 85 ALA A C 1
ATOM 700 O O . ALA A 1 85 ? -6.891 -5.888 10.366 1.00 86.00 85 ALA A O 1
ATOM 701 N N . ALA A 1 86 ? -4.820 -5.029 10.449 1.00 85.12 86 ALA A N 1
ATOM 702 C CA . ALA A 1 86 ? -5.174 -3.794 9.756 1.00 85.12 86 ALA A CA 1
ATOM 703 C C . ALA A 1 86 ? -5.594 -4.050 8.296 1.00 85.12 86 ALA A C 1
ATOM 705 O O . ALA A 1 86 ? -6.546 -3.435 7.827 1.00 85.12 86 ALA A O 1
ATOM 706 N N . LEU A 1 87 ? -4.939 -4.986 7.598 1.00 87.56 87 LEU A N 1
ATOM 707 C CA . LEU A 1 87 ? -5.329 -5.385 6.240 1.00 87.56 87 LEU A CA 1
ATOM 708 C C . LEU A 1 87 ? -6.722 -6.011 6.200 1.00 87.56 87 LEU A C 1
ATOM 710 O O . LEU A 1 87 ? -7.526 -5.652 5.343 1.00 87.56 87 LEU A O 1
ATOM 714 N N . VAL A 1 88 ? -7.008 -6.925 7.133 1.00 86.75 88 VAL A N 1
ATOM 715 C CA . VAL A 1 88 ? -8.299 -7.624 7.211 1.00 86.75 88 VAL A CA 1
ATOM 716 C C . VAL A 1 88 ? -9.433 -6.653 7.530 1.00 86.75 88 VAL A C 1
ATOM 718 O O . VAL A 1 88 ? -10.473 -6.708 6.881 1.00 86.75 88 VAL A O 1
ATOM 721 N N . LEU A 1 89 ? -9.227 -5.738 8.481 1.00 84.56 89 LEU A N 1
ATOM 722 C CA . LEU A 1 89 ? -10.230 -4.733 8.845 1.00 84.56 89 LEU A CA 1
ATOM 723 C C . LEU A 1 89 ? -10.540 -3.779 7.690 1.00 84.56 89 LEU A C 1
ATOM 725 O O . LEU A 1 8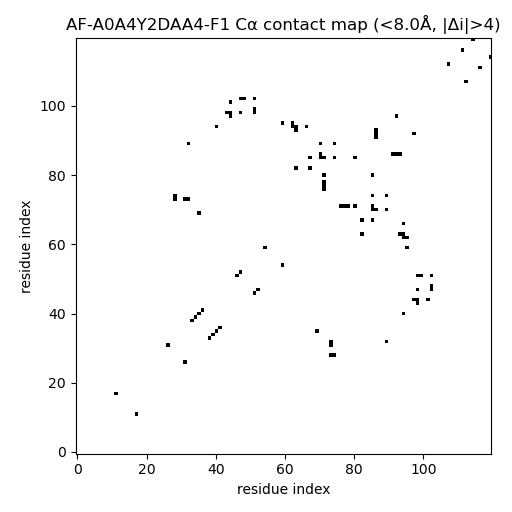9 ? -11.698 -3.424 7.484 1.00 84.56 89 LEU A O 1
ATOM 729 N N . ASP A 1 90 ? -9.522 -3.397 6.917 1.00 81.62 90 ASP A N 1
ATOM 730 C CA . ASP A 1 90 ? -9.711 -2.519 5.766 1.00 81.62 90 ASP A CA 1
ATOM 731 C C . ASP A 1 90 ? -10.102 -3.271 4.486 1.00 81.62 90 ASP A C 1
ATOM 733 O O . ASP A 1 90 ? -10.505 -2.644 3.506 1.00 81.62 90 ASP A O 1
ATOM 737 N N . GLY A 1 91 ? -10.028 -4.604 4.468 1.00 84.88 91 GLY A N 1
ATOM 738 C CA . GLY A 1 91 ? -10.278 -5.413 3.274 1.00 84.88 91 GLY A CA 1
ATOM 739 C C . GLY A 1 91 ? -9.330 -5.070 2.122 1.00 84.88 91 GLY A C 1
ATOM 740 O O . GLY A 1 91 ? -9.746 -5.059 0.964 1.00 84.88 91 GLY A O 1
ATOM 741 N N . VAL A 1 92 ? -8.074 -4.724 2.427 1.00 85.06 92 VAL A N 1
ATOM 742 C CA . VAL A 1 92 ? -7.070 -4.346 1.420 1.00 85.06 92 VAL A CA 1
ATOM 743 C C . VAL A 1 92 ? -5.956 -5.383 1.358 1.00 85.06 92 VAL A C 1
ATOM 745 O O . VAL A 1 92 ? -5.504 -5.889 2.381 1.00 85.06 92 VAL A O 1
ATOM 748 N N . ALA A 1 93 ? -5.487 -5.681 0.147 1.00 85.44 93 ALA A N 1
ATOM 749 C CA . ALA A 1 93 ? -4.356 -6.574 -0.063 1.00 85.44 93 ALA A CA 1
ATOM 750 C C . ALA A 1 93 ? -3.031 -5.953 0.421 1.00 85.44 93 ALA A C 1
ATOM 752 O O . ALA A 1 93 ? -2.815 -4.737 0.365 1.00 85.44 93 ALA A O 1
ATOM 753 N N . ALA A 1 94 ? -2.108 -6.805 0.868 1.00 86.94 94 ALA A N 1
ATOM 754 C CA . ALA A 1 94 ? -0.741 -6.397 1.167 1.00 86.94 94 ALA A CA 1
ATOM 755 C C . ALA A 1 94 ? -0.070 -5.815 -0.089 1.00 86.94 94 ALA A C 1
ATOM 757 O O . ALA A 1 94 ? -0.150 -6.402 -1.169 1.00 86.94 94 ALA A O 1
ATOM 758 N N . ILE A 1 95 ? 0.638 -4.689 0.050 1.00 86.56 95 ILE A N 1
ATOM 759 C CA . ILE A 1 95 ? 1.221 -3.999 -1.110 1.00 86.56 95 ILE A CA 1
ATOM 760 C C . ILE A 1 95 ? 2.285 -4.836 -1.824 1.00 86.56 95 ILE A C 1
ATOM 762 O O . ILE A 1 95 ? 2.458 -4.718 -3.030 1.00 86.56 95 ILE A O 1
ATOM 766 N N . ASP A 1 96 ? 2.967 -5.709 -1.084 1.00 86.19 96 ASP A N 1
ATOM 767 C CA . ASP A 1 96 ? 3.973 -6.624 -1.626 1.00 86.19 96 ASP A CA 1
ATOM 768 C C . ASP A 1 96 ? 3.350 -7.619 -2.619 1.00 86.19 96 ASP A C 1
ATOM 770 O O . ASP A 1 96 ? 3.900 -7.840 -3.695 1.00 86.19 96 ASP A O 1
ATOM 774 N N . LEU A 1 97 ? 2.152 -8.132 -2.311 1.00 85.75 97 LEU A N 1
ATOM 775 C CA . LEU A 1 97 ? 1.409 -9.025 -3.204 1.00 85.75 97 LEU A CA 1
ATOM 776 C C . LEU A 1 97 ? 0.946 -8.291 -4.464 1.00 85.75 97 LEU A C 1
ATOM 778 O O . LEU A 1 97 ? 1.058 -8.821 -5.567 1.00 85.75 97 LEU A O 1
ATOM 782 N N . GLU A 1 98 ? 0.474 -7.052 -4.321 1.00 86.81 98 GLU A N 1
ATOM 783 C CA . GLU A 1 98 ? 0.021 -6.261 -5.469 1.00 86.81 98 GLU A CA 1
ATOM 784 C C . GLU A 1 98 ? 1.186 -5.873 -6.394 1.00 86.81 98 GLU A C 1
ATOM 786 O O . GLU A 1 98 ? 1.041 -5.889 -7.617 1.00 86.81 98 GLU A O 1
ATOM 791 N N . ILE A 1 99 ? 2.363 -5.590 -5.826 1.00 86.94 99 ILE A N 1
ATOM 792 C CA . ILE A 1 99 ? 3.605 -5.368 -6.577 1.00 86.94 99 ILE A CA 1
ATOM 793 C C . ILE A 1 99 ? 4.011 -6.629 -7.346 1.00 86.94 99 ILE A C 1
ATOM 795 O O . ILE A 1 99 ? 4.297 -6.537 -8.540 1.00 86.94 99 ILE A O 1
ATOM 799 N N . GLN A 1 100 ? 4.032 -7.796 -6.692 1.00 85.31 100 GLN A N 1
ATOM 800 C CA . GLN A 1 100 ? 4.386 -9.067 -7.337 1.00 85.31 100 GLN A CA 1
ATOM 801 C C . GLN A 1 100 ? 3.447 -9.363 -8.505 1.00 85.31 100 GLN A C 1
ATOM 803 O O . GLN A 1 100 ? 3.899 -9.479 -9.645 1.00 85.31 100 GLN A O 1
ATOM 808 N N . ARG A 1 101 ? 2.137 -9.326 -8.250 1.00 83.81 101 ARG A N 1
ATOM 809 C CA . ARG A 1 101 ? 1.095 -9.546 -9.256 1.00 83.81 101 ARG A CA 1
ATOM 810 C C . ARG A 1 101 ? 1.253 -8.628 -10.469 1.00 83.81 101 ARG A C 1
ATOM 812 O O . ARG A 1 101 ? 1.121 -9.051 -11.614 1.00 83.81 101 ARG A O 1
ATOM 819 N N . LYS A 1 102 ? 1.524 -7.342 -10.246 1.00 82.31 102 LYS A N 1
ATOM 820 C CA . LYS A 1 102 ? 1.663 -6.353 -11.326 1.00 82.31 102 LYS A CA 1
ATOM 821 C C . LYS A 1 102 ? 2.971 -6.487 -12.093 1.00 82.31 102 LYS A C 1
ATOM 823 O O . LYS A 1 102 ? 2.974 -6.300 -13.311 1.00 82.31 102 LYS A O 1
ATOM 828 N N . ASN A 1 103 ? 4.057 -6.837 -11.410 1.00 81.00 103 ASN A N 1
ATOM 829 C CA . ASN A 1 103 ? 5.327 -7.139 -12.057 1.00 81.00 103 ASN A CA 1
ATOM 830 C C . ASN A 1 103 ? 5.196 -8.379 -12.954 1.00 81.00 103 ASN A C 1
ATOM 832 O O . ASN A 1 103 ? 5.670 -8.348 -14.085 1.00 81.00 103 ASN A O 1
ATOM 836 N N . GLU A 1 104 ? 4.506 -9.426 -12.500 1.00 78.19 104 GLU A N 1
ATOM 837 C CA . GLU A 1 104 ? 4.226 -10.638 -13.283 1.00 78.19 104 GLU A CA 1
ATOM 838 C C . GLU A 1 104 ? 3.390 -10.345 -14.534 1.00 78.19 104 GLU A C 1
ATOM 840 O O . GLU A 1 104 ? 3.783 -10.717 -15.637 1.00 78.19 104 GLU A O 1
ATOM 845 N N . VAL A 1 105 ? 2.283 -9.608 -14.390 1.00 76.88 105 VAL A N 1
ATOM 846 C CA . VAL A 1 105 ? 1.430 -9.212 -15.526 1.00 76.88 105 VAL A CA 1
ATOM 847 C C . VAL A 1 105 ? 2.196 -8.357 -16.542 1.00 76.88 105 VAL A C 1
ATOM 849 O O . VAL A 1 105 ? 2.038 -8.512 -17.749 1.00 76.88 105 VAL A O 1
ATOM 852 N N . SER A 1 106 ? 3.058 -7.455 -16.073 1.00 68.62 106 SER A N 1
ATOM 853 C CA . SER A 1 106 ? 3.859 -6.612 -16.972 1.00 68.62 106 SER A CA 1
ATOM 854 C C . SER A 1 106 ? 4.950 -7.413 -17.691 1.00 68.62 106 SER A C 1
ATOM 856 O O . SER A 1 106 ? 5.322 -7.090 -18.816 1.00 68.62 106 SER A O 1
ATOM 858 N N . LEU A 1 107 ? 5.458 -8.474 -17.056 1.00 65.81 107 LEU A N 1
ATOM 859 C CA . LEU A 1 107 ? 6.413 -9.404 -17.656 1.00 65.81 107 LEU A CA 1
ATOM 860 C C . LEU A 1 107 ? 5.766 -10.305 -18.714 1.00 65.81 107 LEU A C 1
ATOM 862 O O . LEU A 1 107 ? 6.421 -10.602 -19.713 1.00 65.81 107 LEU A O 1
ATOM 866 N N . SER A 1 108 ? 4.518 -10.735 -18.515 1.00 63.88 108 SER A N 1
ATOM 867 C CA . SER A 1 108 ? 3.808 -11.584 -19.478 1.00 63.88 108 SER A CA 1
ATOM 868 C C . SER A 1 108 ? 3.350 -10.815 -20.717 1.00 63.88 108 SER A C 1
ATOM 870 O O . SER A 1 108 ? 3.376 -11.371 -21.805 1.00 63.88 108 SER A O 1
ATOM 872 N N . PHE A 1 109 ? 3.030 -9.522 -20.601 1.00 62.22 109 PHE A N 1
ATOM 873 C CA . PHE A 1 109 ? 2.655 -8.697 -21.759 1.00 62.22 109 PHE A CA 1
ATOM 874 C C . PHE A 1 109 ? 3.792 -8.532 -22.791 1.00 62.22 109 PHE A C 1
ATOM 876 O O . PHE A 1 109 ? 3.533 -8.304 -23.968 1.00 62.22 109 PHE A O 1
ATOM 883 N N . 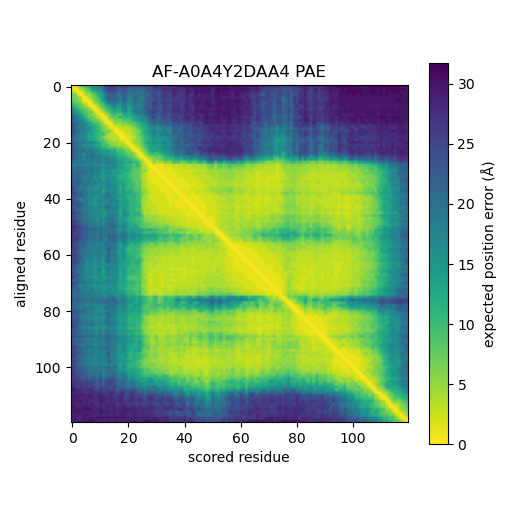GLY A 1 110 ? 5.056 -8.653 -22.362 1.00 58.81 110 GLY A N 1
ATOM 884 C CA . GLY A 1 110 ? 6.239 -8.508 -23.221 1.00 58.81 110 GLY A CA 1
ATOM 885 C C . GLY A 1 110 ? 6.945 -9.814 -23.603 1.00 58.81 110 GLY A C 1
ATOM 886 O O . GLY A 1 110 ? 7.919 -9.764 -24.354 1.00 58.81 110 GLY A O 1
ATOM 887 N N . ARG A 1 111 ? 6.510 -10.975 -23.095 1.00 53.78 111 ARG A N 1
ATOM 888 C CA . ARG A 1 111 ? 7.029 -12.284 -23.519 1.00 53.78 111 ARG A CA 1
ATOM 889 C C . ARG A 1 111 ? 5.928 -13.041 -24.258 1.00 53.78 111 ARG A C 1
ATOM 891 O O . ARG A 1 111 ? 4.825 -13.111 -23.726 1.00 53.78 111 ARG A O 1
ATOM 898 N N . PRO A 1 112 ? 6.195 -13.664 -25.421 1.00 55.38 112 PRO A N 1
ATOM 899 C CA . PRO A 1 112 ? 5.284 -14.692 -25.908 1.00 55.38 112 PRO A CA 1
ATOM 900 C C . PRO A 1 112 ? 5.140 -15.738 -24.796 1.00 55.38 112 PRO A C 1
ATOM 902 O O . PRO A 1 112 ? 6.149 -16.152 -24.213 1.00 55.38 112 PRO A O 1
ATOM 905 N N . SER A 1 113 ? 3.898 -16.090 -24.448 1.00 58.50 113 SER A N 1
ATOM 906 C CA . SER A 1 113 ? 3.593 -17.110 -23.441 1.00 58.50 113 SER A CA 1
ATOM 907 C C . SER A 1 113 ? 4.499 -18.323 -23.648 1.00 58.50 113 SER A C 1
ATOM 909 O O . SER A 1 113 ? 4.716 -18.737 -24.787 1.00 58.50 113 SER A O 1
ATOM 911 N N . SER A 1 114 ? 5.036 -18.903 -22.572 1.00 59.47 114 SER A N 1
ATOM 912 C CA . SER A 1 114 ? 5.855 -20.129 -22.640 1.00 59.47 114 SER A CA 1
ATOM 913 C C . SER A 1 114 ? 5.160 -21.262 -23.402 1.00 59.47 114 SER A C 1
ATOM 915 O O . SER A 1 114 ? 5.824 -22.099 -24.007 1.00 59.47 114 SER A O 1
ATOM 917 N N . ASP A 1 115 ? 3.831 -21.217 -23.431 1.00 59.22 115 ASP A N 1
ATOM 918 C CA . ASP A 1 115 ? 2.934 -22.132 -24.134 1.00 59.22 115 ASP A CA 1
ATOM 919 C C . ASP A 1 115 ? 3.039 -22.015 -25.668 1.00 59.22 115 ASP A C 1
ATOM 921 O O . ASP A 1 115 ? 2.665 -22.933 -26.384 1.00 59.22 115 ASP A O 1
ATOM 925 N N . LEU A 1 116 ? 3.585 -20.908 -26.189 1.00 56.44 116 LEU A N 1
ATOM 926 C CA . LEU A 1 116 ? 3.892 -20.713 -27.614 1.00 56.44 116 LEU A CA 1
ATOM 927 C C . LEU A 1 116 ? 5.324 -21.143 -27.980 1.00 56.44 116 LEU A C 1
ATOM 929 O O . LEU A 1 116 ? 5.624 -21.322 -29.157 1.00 56.44 116 LEU A O 1
ATOM 933 N N . ILE A 1 117 ? 6.219 -21.287 -26.996 1.00 58.06 117 ILE A N 1
ATOM 934 C CA . ILE A 1 117 ? 7.609 -21.736 -27.201 1.00 58.06 117 ILE A CA 1
ATOM 935 C C . ILE A 1 117 ? 7.692 -23.270 -27.137 1.00 58.06 117 ILE A C 1
ATOM 937 O O . ILE A 1 117 ? 8.500 -23.881 -27.834 1.00 58.06 117 ILE A O 1
ATOM 941 N N . ILE A 1 118 ? 6.845 -23.901 -26.321 1.00 56.31 118 ILE A N 1
ATOM 942 C CA . ILE A 1 118 ? 6.737 -25.356 -26.199 1.00 56.31 118 ILE A CA 1
ATOM 943 C C . ILE A 1 118 ? 5.526 -25.788 -27.025 1.00 56.31 118 ILE A C 1
ATOM 945 O O . ILE A 1 118 ? 4.435 -25.950 -26.491 1.00 56.31 118 ILE A O 1
ATOM 949 N N . GLY A 1 119 ? 5.707 -25.921 -28.340 1.00 54.44 119 GLY A N 1
ATOM 950 C CA . GLY A 1 119 ? 4.664 -26.424 -29.231 1.00 54.44 119 GLY A CA 1
ATOM 951 C C . GLY A 1 119 ? 4.138 -27.780 -28.754 1.00 54.44 119 GLY A C 1
ATOM 952 O O . GLY A 1 119 ? 4.841 -28.789 -28.845 1.00 54.44 119 GLY A O 1
ATOM 953 N N . ARG A 1 120 ? 2.905 -27.784 -28.249 1.00 46.81 120 ARG A N 1
ATOM 954 C CA . ARG A 1 120 ? 2.072 -28.966 -28.050 1.00 46.81 120 ARG A CA 1
ATOM 955 C C . ARG A 1 120 ? 0.657 -28.670 -28.515 1.00 46.81 120 ARG A C 1
ATOM 957 O O . ARG A 1 120 ? 0.176 -27.554 -28.226 1.00 46.81 120 ARG A O 1
#

Solvent-accessible surf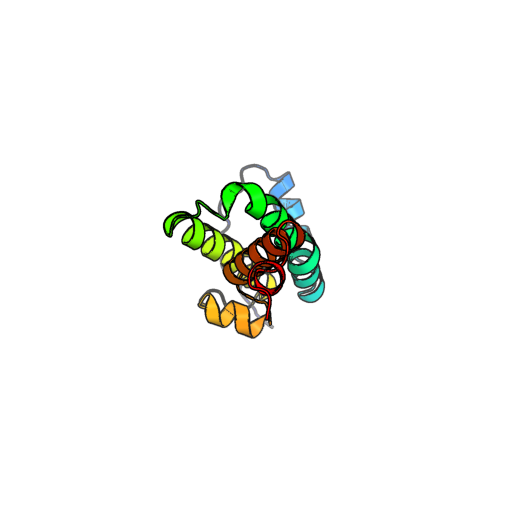ace area (backbone atoms only — not comparable to full-atom values): 7469 Å² total; per-residue (Å²): 138,88,82,91,79,84,93,73,82,73,84,60,94,49,63,69,61,52,50,51,51,68,64,58,71,76,63,51,51,67,58,51,48,47,46,41,62,73,46,51,47,54,53,52,45,58,53,33,71,78,49,53,91,74,64,46,77,67,56,53,55,49,51,52,54,53,51,39,55,53,45,47,65,43,67,72,76,59,95,80,64,52,63,68,58,43,29,63,76,68,72,45,79,60,68,69,58,55,36,50,55,51,48,51,55,59,52,51,78,77,40,83,55,68,72,74,74,54,84,121

Organism: Araneus ventricosus (NCBI:txi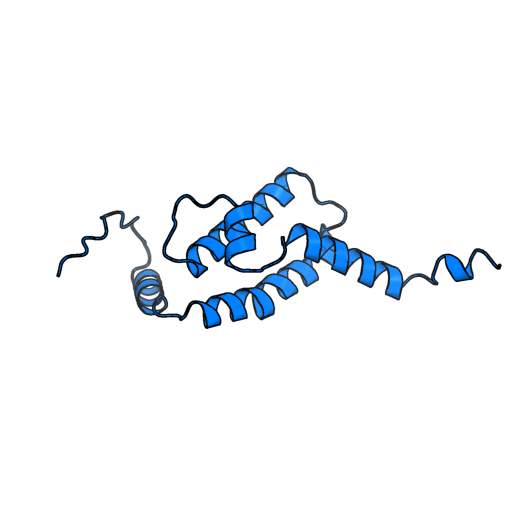d182803)

Foldseek 3Di:
DDDDDDDDPPDDVDVVVVVVVVVPLVDALVVLLCCCVVPVLVVVLVCCLPCVVVDDPVVLVVLLVVQQVSLCSSVVPDPPDDSVRSCVVSVHDRSNVVSVVSNVVVVPVPDPPVCVVPPD

pLDDT: mean 73.74, std 15.64, range [37.25, 90.31]

Sequence (120 aa):
MSTTFPKHARTCKHAGLCRVAKNSFGMNYEVLKFIYQQGIVPFITYGSLAWGRSINKIYQRYLWKIQRRILLSIVKGYTTLSYEAALVLDGVAAIDLEIQRKNEVSLSFGRPSSDLIIGR

Radius of gyration: 19.53 Å; Cα contacts (8 Å, |Δi|>4): 53; chains: 1; bounding box: 36×55×58 Å

Secondary structure (DSSP, 8-state):
------------S-HHHHHHHHHHTT--HHHHHHHIIIIIHHHHHHHHHHHGGG--HHHHHHHHHHHHHHHHHHH-S-TT--HHHHHHHHT---HHHHHHHHHHHHHHHTS--HHHHS--